Protein AF-A0A8T8HYH9-F1 (afdb_monomer)

Secondary structure (DSSP, 8-state):
-------PPPEEEHHHHHHHHHHTTGGGGGGGB-TTSSBPHHHIIIIIIIIII-TTT-GGGTSSEEEHHHHHHHHHHHHHTHHHHHHHHHHHHHHHHHHHHTT---S-HHHHHHHHHHHHHHHH--TTT-TTHHHHHHHHHHHHHS--PPPHHHHHHHHH-HHHHHHHHHTT-

Sequence (173 aa):
MNTARAVGRATTPRGLLVDQAWSALGDAVAPLSNEAGRPLARTVKLILDPLVLRPVLNPGFAAGAVAAEHADALRERILRAGPVLAATAAWFLVLKKERRRAGITEGNPQDLYFQRCYELATAHGDPRLDPSAAERAAGVLAEVHGQGGPTVADLRAHVTDPANAAGLRALLA

Nearest PDB structures (foldseek):
  4xjn-assembly1_C  TM=1.638E-01  e=4.000E+00  Mammalian orthorubulavirus 5

pLDDT: mean 92.46, std 11.83, range [38.69, 98.94]

Mean predicted aligned error: 7.95 Å

Organism: NCBI:txid173560

Solvent-accessible surface area (backbone atoms only — not comparable to full-atom values): 9793 Å² total; per-residue (Å²): 140,84,84,79,71,79,77,70,77,58,62,45,54,36,66,59,46,51,38,54,30,46,44,73,56,48,76,56,35,47,84,43,31,44,97,85,52,30,65,29,73,60,40,42,64,55,39,38,42,70,70,64,62,28,32,90,85,34,61,66,66,57,45,70,57,20,45,58,93,38,46,61,60,53,28,50,53,50,50,72,39,35,68,46,46,26,14,17,26,49,33,46,54,50,36,53,52,46,36,56,74,70,68,65,77,79,78,59,66,65,83,70,37,51,53,55,19,42,52,45,11,70,77,63,40,44,43,94,78,36,93,56,38,67,60,54,34,43,50,53,49,44,61,72,66,63,67,81,63,80,47,75,65,52,47,48,52,53,70,68,34,74,88,43,44,64,62,55,51,65,76,75,109

Radius of gyration: 22.47 Å; Cα contacts (8 Å, |Δi|>4): 179; chains: 1; bounding box: 65×52×67 Å

Structure (mmCIF, N/CA/C/O backbone):
data_AF-A0A8T8HYH9-F1
#
_entry.id   AF-A0A8T8HYH9-F1
#
loop_
_atom_site.group_PDB
_atom_site.id
_atom_site.type_symbol
_atom_site.label_atom_id
_atom_site.label_alt_id
_atom_site.label_comp_id
_atom_site.label_asym_id
_atom_site.label_entity_id
_atom_site.label_seq_id
_atom_site.pdbx_PDB_ins_code
_atom_site.Cartn_x
_atom_site.Cartn_y
_atom_site.Cartn_z
_atom_site.occupancy
_atom_site.B_iso_or_equiv
_atom_site.auth_seq_id
_atom_site.auth_comp_id
_atom_site.auth_asym_id
_atom_site.auth_atom_id
_atom_site.pdbx_PDB_model_num
ATOM 1 N N . MET A 1 1 ? 44.270 -14.296 -30.845 1.00 38.69 1 MET A N 1
ATOM 2 C CA . MET A 1 1 ? 43.913 -13.638 -29.567 1.00 38.69 1 MET A CA 1
ATOM 3 C C . MET A 1 1 ? 42.502 -13.094 -29.698 1.00 38.69 1 MET A C 1
ATOM 5 O O . MET A 1 1 ? 42.323 -12.088 -30.364 1.00 38.69 1 MET A O 1
ATOM 9 N N . ASN A 1 2 ? 41.505 -13.805 -29.166 1.00 42.66 2 ASN A N 1
ATOM 10 C CA . ASN A 1 2 ? 40.093 -13.432 -29.270 1.00 42.66 2 ASN A CA 1
ATOM 11 C C . ASN A 1 2 ? 39.562 -13.142 -27.861 1.00 42.66 2 ASN A C 1
ATOM 13 O O . ASN A 1 2 ? 39.177 -14.053 -27.132 1.00 42.66 2 ASN A O 1
ATOM 17 N N . THR A 1 3 ? 39.624 -11.884 -27.437 1.00 47.16 3 THR A N 1
ATOM 18 C CA . THR A 1 3 ? 39.030 -11.422 -26.180 1.00 47.16 3 THR A CA 1
ATOM 19 C C . THR A 1 3 ? 37.549 -11.149 -26.416 1.00 47.16 3 THR A C 1
ATOM 21 O O . THR A 1 3 ? 37.135 -10.021 -26.673 1.00 47.16 3 THR A O 1
ATOM 24 N N . ALA A 1 4 ? 36.733 -12.198 -26.312 1.00 48.22 4 ALA A N 1
ATOM 25 C CA . ALA A 1 4 ? 35.300 -12.044 -26.106 1.00 48.22 4 ALA A CA 1
ATOM 26 C C . ALA A 1 4 ? 35.092 -11.400 -24.727 1.00 48.22 4 ALA A C 1
ATOM 28 O O . ALA A 1 4 ? 35.086 -12.064 -23.692 1.00 48.22 4 ALA A O 1
ATOM 29 N N . ARG A 1 5 ? 34.992 -10.069 -24.707 1.00 49.22 5 ARG A N 1
ATOM 30 C CA . ARG A 1 5 ? 34.568 -9.307 -23.536 1.00 49.22 5 ARG A CA 1
ATOM 31 C C . ARG A 1 5 ? 33.139 -9.750 -23.235 1.00 49.22 5 ARG A C 1
ATOM 33 O O . ARG A 1 5 ? 32.234 -9.435 -24.002 1.00 49.22 5 ARG A O 1
ATOM 40 N N . ALA A 1 6 ? 32.945 -10.514 -22.161 1.00 51.94 6 ALA A N 1
ATOM 41 C CA . ALA A 1 6 ? 31.616 -10.810 -21.652 1.00 51.94 6 ALA A CA 1
ATOM 42 C C . ALA A 1 6 ? 30.910 -9.469 -21.417 1.00 51.94 6 ALA A C 1
ATOM 44 O O . ALA A 1 6 ? 31.288 -8.703 -20.527 1.00 51.94 6 ALA A O 1
ATOM 45 N N . VAL A 1 7 ? 29.943 -9.138 -22.273 1.00 56.31 7 VAL A N 1
ATOM 46 C CA . VAL A 1 7 ? 29.069 -7.990 -22.063 1.00 56.31 7 VAL A CA 1
ATOM 47 C C . VAL A 1 7 ? 28.209 -8.371 -20.869 1.00 56.31 7 VAL A C 1
ATOM 49 O O . VAL A 1 7 ? 27.222 -9.089 -21.008 1.00 56.31 7 VAL A O 1
ATOM 52 N N . GLY A 1 8 ? 28.646 -7.981 -19.671 1.00 60.88 8 GLY A N 1
ATOM 53 C CA . GLY A 1 8 ? 27.837 -8.122 -18.470 1.00 60.88 8 GLY A CA 1
ATOM 54 C C . GLY A 1 8 ? 26.486 -7.474 -18.743 1.00 60.88 8 GLY A C 1
ATOM 55 O O . GLY A 1 8 ? 26.432 -6.315 -19.159 1.00 60.88 8 GLY A O 1
ATOM 56 N N . ARG A 1 9 ? 25.405 -8.242 -18.591 1.00 73.12 9 ARG A N 1
ATOM 57 C CA . ARG A 1 9 ? 24.042 -7.754 -18.811 1.00 73.12 9 ARG A CA 1
ATOM 58 C C . ARG A 1 9 ? 23.855 -6.523 -17.930 1.00 73.12 9 ARG A C 1
ATOM 60 O O . ARG A 1 9 ? 24.024 -6.621 -16.718 1.00 73.12 9 ARG A O 1
ATOM 67 N N . ALA A 1 10 ? 23.578 -5.369 -18.531 1.00 87.62 10 ALA A N 1
ATOM 68 C CA . ALA A 1 10 ? 23.398 -4.146 -17.762 1.00 87.62 10 ALA A CA 1
ATOM 69 C C . ALA A 1 10 ? 22.249 -4.345 -16.763 1.00 87.62 10 ALA A C 1
ATOM 71 O O . ALA A 1 10 ? 21.173 -4.831 -17.128 1.00 87.62 10 ALA A O 1
ATOM 72 N N . THR A 1 11 ? 22.490 -3.995 -15.503 1.00 95.00 11 THR A N 1
ATOM 73 C CA . THR A 1 11 ? 21.492 -4.089 -14.436 1.00 95.00 11 THR A CA 1
ATOM 74 C C . THR A 1 11 ? 21.300 -2.742 -13.768 1.00 95.00 11 THR A C 1
ATOM 76 O O . THR A 1 11 ? 22.267 -2.013 -13.548 1.00 95.00 11 THR A O 1
ATOM 79 N N . THR A 1 12 ? 20.070 -2.448 -13.369 1.00 96.50 12 THR A N 1
ATOM 80 C CA . THR A 1 12 ? 19.730 -1.256 -12.590 1.00 96.50 12 THR A CA 1
ATOM 81 C C . THR A 1 12 ? 19.295 -1.669 -11.184 1.00 96.50 12 THR A C 1
ATOM 83 O O . THR A 1 12 ? 18.568 -2.657 -11.047 1.00 96.50 12 THR A O 1
ATOM 86 N N . PRO A 1 13 ? 19.694 -0.943 -10.123 1.00 97.75 13 PRO A N 1
ATOM 87 C CA . PRO A 1 13 ? 19.170 -1.190 -8.786 1.00 97.75 13 PRO A CA 1
ATOM 88 C C . PRO A 1 13 ? 17.640 -1.121 -8.773 1.00 97.75 13 PRO A C 1
ATOM 90 O O . PRO A 1 13 ? 17.045 -0.137 -9.214 1.00 97.75 13 PRO A O 1
ATOM 93 N N . ARG A 1 14 ? 16.993 -2.155 -8.236 1.00 97.69 14 ARG A N 1
ATOM 94 C CA . ARG A 1 14 ? 15.532 -2.262 -8.162 1.00 97.69 14 ARG A CA 1
ATOM 95 C C . ARG A 1 14 ? 14.903 -1.071 -7.445 1.00 97.69 14 ARG A C 1
ATOM 97 O O . ARG A 1 14 ? 13.907 -0.535 -7.918 1.00 97.69 14 ARG A O 1
ATOM 104 N N . GLY A 1 15 ? 15.503 -0.657 -6.327 1.00 97.62 15 GLY A N 1
ATOM 105 C CA . GLY A 1 15 ? 15.042 0.494 -5.549 1.00 97.62 15 GLY A CA 1
ATOM 106 C C . GLY A 1 15 ? 14.976 1.767 -6.392 1.00 97.62 15 GLY A C 1
ATOM 107 O O . GLY A 1 15 ? 13.965 2.451 -6.362 1.00 97.62 15 GLY A O 1
ATOM 108 N N . LEU A 1 16 ? 15.979 2.009 -7.245 1.00 97.69 16 LEU A N 1
ATOM 109 C CA . LEU A 1 16 ? 16.001 3.169 -8.139 1.00 97.69 16 LEU A CA 1
ATOM 110 C C . LEU A 1 16 ? 14.839 3.145 -9.144 1.00 97.69 16 LEU A C 1
ATOM 112 O O . LEU A 1 16 ? 14.215 4.174 -9.383 1.00 97.69 16 LEU A O 1
ATOM 116 N N . LEU A 1 17 ? 14.531 1.978 -9.716 1.00 98.31 17 LEU A N 1
ATOM 117 C CA . LEU A 1 17 ? 13.415 1.830 -10.655 1.00 98.31 17 LEU A CA 1
ATOM 118 C C . LEU A 1 17 ? 12.061 2.061 -9.975 1.00 98.31 17 LEU A C 1
ATOM 120 O O . LEU A 1 17 ? 11.201 2.740 -10.535 1.00 98.31 17 LEU A O 1
ATOM 124 N N . VAL A 1 18 ? 11.885 1.504 -8.772 1.00 98.50 18 VAL A N 1
ATOM 125 C CA . VAL A 1 18 ? 10.684 1.700 -7.950 1.00 98.50 18 VAL A CA 1
ATOM 126 C C . VAL A 1 18 ? 10.524 3.176 -7.601 1.00 98.50 18 VAL A C 1
ATOM 128 O O . VAL A 1 18 ? 9.455 3.734 -7.818 1.00 98.50 18 VAL A O 1
ATOM 131 N N . ASP A 1 19 ? 11.592 3.820 -7.139 1.00 98.38 19 ASP A N 1
ATOM 132 C CA . ASP A 1 19 ? 11.610 5.232 -6.774 1.00 98.38 19 ASP A CA 1
ATOM 133 C C . ASP A 1 19 ? 11.246 6.132 -7.959 1.00 98.38 19 ASP A C 1
ATOM 135 O O . ASP A 1 19 ? 10.415 7.030 -7.821 1.00 98.38 19 ASP A O 1
ATOM 139 N N . GLN A 1 20 ? 11.832 5.886 -9.135 1.00 97.62 20 GLN A N 1
ATOM 140 C CA . GLN A 1 20 ? 11.539 6.633 -10.362 1.00 97.62 20 GLN A CA 1
ATOM 141 C C . GLN A 1 20 ? 10.074 6.498 -10.782 1.00 97.62 20 GLN A C 1
ATOM 143 O O . GLN A 1 20 ? 9.416 7.505 -11.039 1.00 97.62 20 GLN A O 1
ATOM 148 N N . ALA A 1 21 ? 9.561 5.267 -10.837 1.00 98.50 21 ALA A N 1
ATOM 149 C CA . ALA A 1 21 ? 8.176 5.024 -11.222 1.00 98.50 21 ALA A CA 1
ATOM 150 C C . ALA A 1 21 ? 7.192 5.603 -10.199 1.00 98.50 21 ALA A C 1
ATOM 152 O O . ALA A 1 21 ? 6.176 6.173 -10.580 1.00 98.50 21 ALA A O 1
ATOM 153 N N . TRP A 1 22 ? 7.509 5.497 -8.908 1.00 98.69 22 TRP A N 1
ATOM 154 C CA . TRP A 1 22 ? 6.678 6.024 -7.835 1.00 98.69 22 TRP A CA 1
ATOM 155 C C . TRP A 1 22 ? 6.594 7.549 -7.862 1.00 98.69 22 TRP A C 1
ATOM 157 O O . TRP A 1 22 ? 5.501 8.097 -7.783 1.00 98.69 22 TRP A O 1
ATOM 167 N N . SER A 1 23 ? 7.716 8.250 -8.039 1.00 96.69 23 SER A N 1
ATOM 168 C CA . SER A 1 23 ? 7.697 9.716 -8.110 1.00 96.69 23 SER A CA 1
ATOM 169 C C . SER A 1 23 ? 6.927 10.245 -9.322 1.00 96.69 23 SER A C 1
ATOM 171 O O . SER A 1 23 ? 6.341 11.320 -9.243 1.00 96.69 23 SER A O 1
ATOM 173 N N . ALA A 1 24 ? 6.856 9.481 -10.413 1.00 97.56 24 ALA A N 1
ATOM 174 C CA . ALA A 1 24 ? 6.025 9.823 -11.566 1.00 97.56 24 ALA A CA 1
ATOM 175 C C . ALA A 1 24 ? 4.508 9.707 -11.296 1.00 97.56 24 ALA A C 1
ATOM 177 O O . ALA A 1 24 ? 3.722 10.249 -12.068 1.00 97.56 24 ALA A O 1
ATOM 178 N N . LEU A 1 25 ? 4.082 9.057 -10.203 1.00 97.81 25 LEU A N 1
ATOM 179 C CA . LEU A 1 25 ? 2.676 9.037 -9.769 1.00 97.81 25 LEU A CA 1
ATOM 180 C C . LEU A 1 25 ? 2.229 10.363 -9.122 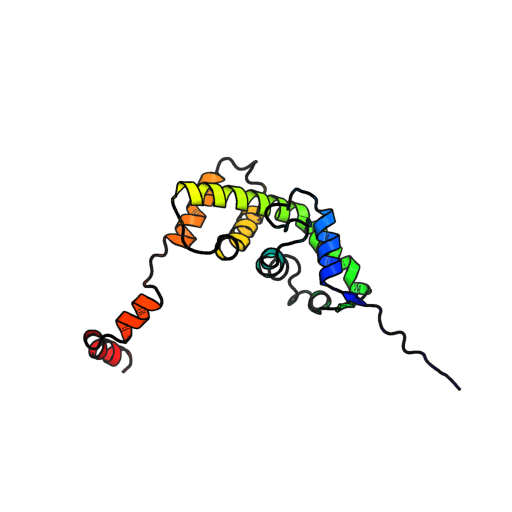1.00 97.81 25 LEU A C 1
ATOM 182 O O . LEU A 1 25 ? 1.028 10.608 -9.002 1.00 97.81 25 LEU A O 1
ATOM 186 N N . GLY A 1 26 ? 3.176 11.212 -8.712 1.00 96.19 26 GLY A N 1
ATOM 187 C CA . GLY A 1 26 ? 2.911 12.520 -8.114 1.00 96.19 26 GLY A CA 1
ATOM 188 C C . GLY A 1 26 ? 2.250 12.467 -6.731 1.00 96.19 26 GLY A C 1
ATOM 189 O O . GLY A 1 26 ? 2.292 11.463 -6.017 1.00 96.19 26 GLY A O 1
ATOM 190 N N . ASP A 1 27 ? 1.613 13.571 -6.343 1.00 97.00 27 ASP A N 1
ATOM 191 C CA . ASP A 1 27 ? 1.127 13.786 -4.970 1.00 97.00 27 ASP A CA 1
ATOM 192 C C . ASP A 1 27 ? -0.066 12.906 -4.579 1.00 97.00 27 ASP A C 1
ATOM 194 O O . ASP A 1 27 ? -0.373 12.750 -3.396 1.00 97.00 27 ASP A O 1
ATOM 198 N N . ALA A 1 28 ? -0.725 12.277 -5.554 1.00 97.25 28 ALA A N 1
ATOM 199 C CA . ALA A 1 28 ? -1.874 11.411 -5.306 1.00 97.25 28 ALA A CA 1
ATOM 200 C C . ALA A 1 28 ? -1.533 10.204 -4.412 1.00 97.25 28 ALA A C 1
ATOM 202 O O . ALA A 1 28 ? -2.417 9.657 -3.754 1.00 97.25 28 ALA A O 1
ATOM 203 N N . VAL A 1 29 ? -0.255 9.810 -4.346 1.00 98.62 29 VAL A N 1
ATOM 204 C CA . VAL A 1 29 ? 0.229 8.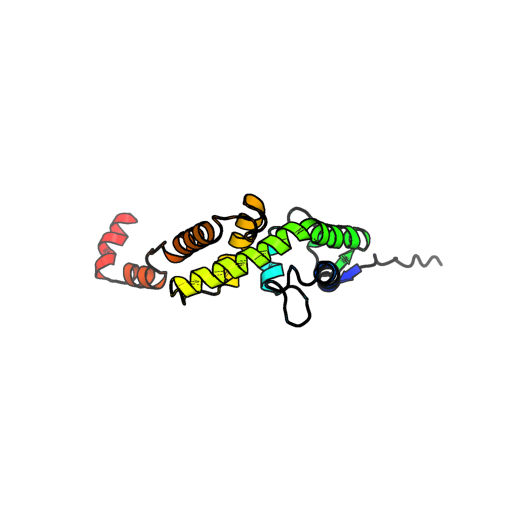721 -3.485 1.00 98.62 29 VAL A CA 1
ATOM 205 C C . VAL A 1 29 ? 0.930 9.206 -2.211 1.00 98.62 29 VAL A C 1
ATOM 207 O O . VAL A 1 29 ? 1.455 8.384 -1.463 1.00 98.62 29 VAL A O 1
ATOM 210 N N . ALA A 1 30 ? 0.920 10.512 -1.908 1.00 98.31 30 ALA A N 1
ATOM 211 C CA . ALA A 1 30 ? 1.627 11.093 -0.760 1.00 98.31 30 ALA A CA 1
ATOM 212 C C . ALA A 1 30 ? 1.355 10.399 0.598 1.00 98.31 30 ALA A C 1
ATOM 214 O O . ALA A 1 30 ? 2.314 10.177 1.337 1.00 98.31 30 ALA A O 1
ATOM 215 N N . PRO A 1 31 ? 0.124 9.955 0.937 1.00 98.50 31 PRO A N 1
ATOM 216 C CA . PRO A 1 31 ? -0.132 9.186 2.166 1.00 98.50 31 PRO A CA 1
ATOM 217 C C . PRO A 1 31 ? 0.637 7.858 2.295 1.00 98.50 31 PRO A C 1
ATOM 219 O O . PRO A 1 31 ? 0.722 7.307 3.394 1.00 98.50 31 PRO A O 1
ATOM 222 N N . LEU A 1 32 ? 1.166 7.339 1.185 1.00 98.62 32 LEU A N 1
ATOM 223 C CA . LEU A 1 32 ? 1.955 6.109 1.087 1.00 98.62 32 LEU A CA 1
ATOM 224 C C . LEU A 1 32 ? 3.446 6.396 0.811 1.00 98.62 32 LEU A C 1
ATOM 226 O O . LEU A 1 32 ? 4.217 5.461 0.560 1.00 98.62 32 LEU A O 1
ATOM 230 N N . SER A 1 33 ? 3.846 7.669 0.866 1.00 98.56 33 SER A N 1
ATOM 231 C CA . SER A 1 33 ? 5.193 8.161 0.572 1.00 98.56 33 SER A CA 1
ATOM 232 C C . SER A 1 33 ? 5.909 8.668 1.827 1.00 98.56 33 SER A C 1
ATOM 234 O O . SER A 1 33 ? 5.286 9.030 2.824 1.00 98.56 33 SER A O 1
ATOM 236 N N . ASN A 1 34 ? 7.239 8.696 1.775 1.00 97.12 34 ASN A N 1
ATOM 237 C CA . ASN A 1 34 ? 8.074 9.439 2.715 1.00 97.12 34 ASN A CA 1
ATOM 238 C C . ASN A 1 34 ? 8.206 10.919 2.2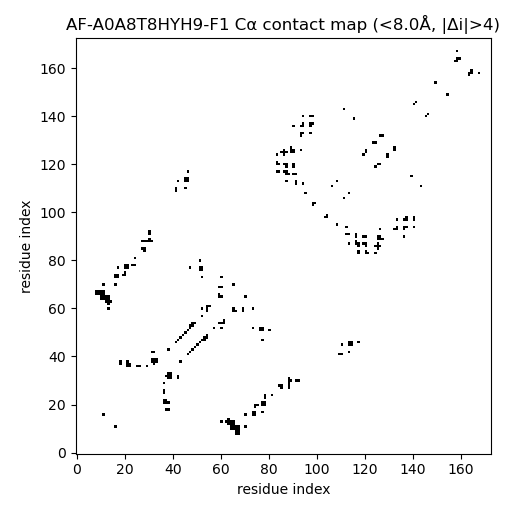99 1.00 97.12 34 ASN A C 1
ATOM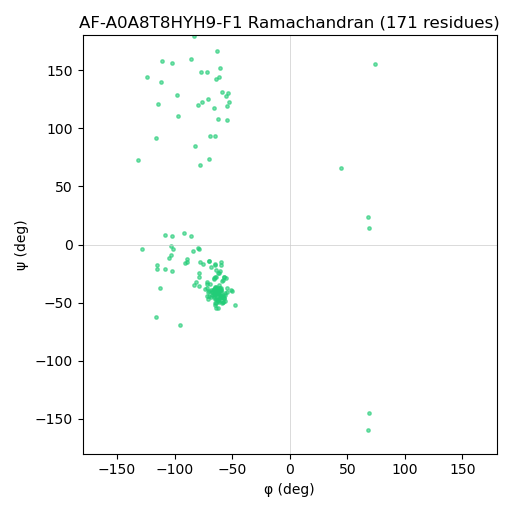 240 O O . ASN A 1 34 ? 7.691 11.336 1.262 1.00 97.12 34 ASN A O 1
ATOM 244 N N . GLU A 1 35 ? 8.944 11.703 3.089 1.00 95.00 35 GLU A N 1
ATOM 245 C CA . GLU A 1 35 ? 9.176 13.137 2.845 1.00 95.00 35 GLU A CA 1
ATOM 246 C C . GLU A 1 35 ? 9.896 13.434 1.519 1.00 95.00 35 GLU A C 1
ATOM 248 O O . GLU A 1 35 ? 9.720 14.504 0.948 1.00 95.00 35 GLU A O 1
ATOM 253 N N . ALA A 1 36 ? 10.664 12.477 0.991 1.00 94.38 36 ALA A N 1
ATOM 254 C CA . ALA A 1 36 ? 11.344 12.592 -0.299 1.00 94.38 36 ALA A CA 1
ATOM 255 C C . ALA A 1 36 ? 10.458 12.181 -1.494 1.00 94.38 36 ALA A C 1
ATOM 257 O O . ALA A 1 36 ? 10.960 12.042 -2.611 1.00 94.38 36 ALA A O 1
ATOM 258 N N . GLY A 1 37 ? 9.164 11.917 -1.274 1.00 96.00 37 GLY A N 1
ATOM 259 C CA . GLY A 1 37 ? 8.239 11.486 -2.325 1.00 96.00 37 GLY A CA 1
ATOM 260 C C . GLY A 1 37 ? 8.536 10.084 -2.870 1.00 96.00 37 GLY A C 1
ATOM 261 O O . GLY A 1 37 ? 8.187 9.779 -4.011 1.00 96.00 37 GLY A O 1
ATOM 262 N N . ARG A 1 38 ? 9.212 9.236 -2.086 1.00 97.75 38 ARG A N 1
ATOM 263 C CA . ARG A 1 38 ? 9.488 7.819 -2.390 1.00 97.75 38 ARG A CA 1
ATOM 264 C C . ARG A 1 38 ? 8.539 6.923 -1.595 1.00 97.75 38 ARG A C 1
ATOM 266 O O . ARG A 1 38 ? 8.057 7.360 -0.548 1.00 97.75 38 ARG A O 1
ATOM 273 N N . PRO A 1 39 ? 8.256 5.683 -2.028 1.00 98.44 39 PRO A N 1
ATOM 274 C CA . PRO A 1 39 ? 7.341 4.829 -1.286 1.00 98.44 39 PRO A CA 1
ATOM 275 C C . PRO A 1 39 ? 7.913 4.515 0.098 1.00 98.44 39 PRO A C 1
ATOM 277 O O . PRO A 1 39 ? 9.113 4.289 0.265 1.00 98.44 39 PRO A O 1
ATOM 280 N N . LEU A 1 40 ? 7.046 4.453 1.109 1.00 98.50 40 LEU A N 1
ATOM 281 C CA . LEU A 1 40 ? 7.443 3.952 2.424 1.00 98.50 40 LEU A CA 1
ATOM 282 C C . LEU A 1 40 ? 7.931 2.500 2.307 1.00 98.50 40 LEU A C 1
ATOM 284 O O . LEU A 1 40 ? 7.424 1.724 1.495 1.00 98.50 40 LEU A O 1
ATOM 288 N N . ALA A 1 41 ? 8.825 2.074 3.203 1.00 97.75 41 ALA A N 1
ATOM 289 C CA . ALA A 1 41 ? 9.254 0.673 3.260 1.00 97.75 41 ALA A CA 1
ATOM 290 C C . ALA A 1 41 ? 8.058 -0.297 3.389 1.00 97.75 41 ALA A C 1
ATOM 292 O O . ALA A 1 41 ? 8.035 -1.355 2.762 1.00 97.75 41 ALA A O 1
ATOM 293 N N . ARG A 1 42 ? 7.021 0.091 4.147 1.00 98.44 42 ARG A N 1
ATOM 294 C CA . ARG A 1 42 ? 5.768 -0.671 4.257 1.00 98.44 42 ARG A CA 1
ATOM 295 C C . ARG A 1 42 ? 4.912 -0.619 2.998 1.00 98.44 42 ARG A C 1
ATOM 297 O O . ARG A 1 42 ? 4.273 -1.613 2.687 1.00 98.44 42 ARG A O 1
ATOM 304 N N . THR A 1 43 ? 4.935 0.475 2.241 1.00 98.75 43 THR A N 1
ATOM 305 C CA . THR A 1 43 ? 4.279 0.545 0.927 1.00 98.75 43 THR A CA 1
ATOM 306 C C . THR A 1 43 ? 4.901 -0.470 -0.026 1.00 98.75 43 THR A C 1
ATOM 308 O O . THR A 1 43 ? 4.182 -1.216 -0.684 1.00 98.75 43 THR A O 1
ATOM 311 N N . VAL A 1 44 ? 6.234 -0.581 -0.038 1.00 98.50 44 VAL A N 1
ATOM 312 C CA . VAL A 1 44 ? 6.922 -1.612 -0.828 1.00 98.50 44 VAL A CA 1
ATOM 313 C C . VAL A 1 44 ? 6.532 -3.012 -0.342 1.00 98.50 44 VAL A C 1
ATOM 315 O O . VAL A 1 44 ? 6.018 -3.813 -1.119 1.00 98.50 44 VAL A O 1
ATOM 318 N N . LYS A 1 45 ? 6.706 -3.280 0.958 1.00 98.31 45 LYS A N 1
ATOM 319 C CA . LYS A 1 45 ? 6.523 -4.610 1.559 1.00 98.31 45 LYS A CA 1
ATOM 320 C C . LYS A 1 45 ? 5.079 -5.121 1.525 1.00 98.31 45 LYS A C 1
ATOM 322 O O . LYS A 1 45 ? 4.868 -6.316 1.352 1.00 98.31 45 LYS A O 1
ATOM 327 N N . LEU A 1 46 ? 4.098 -4.251 1.756 1.00 98.69 46 LEU A N 1
ATOM 328 C CA . LEU A 1 46 ? 2.701 -4.646 1.967 1.00 98.69 46 LEU A CA 1
ATOM 329 C C . LEU A 1 46 ? 1.822 -4.421 0.739 1.00 98.69 46 LEU A C 1
ATOM 331 O O . LEU A 1 46 ? 0.798 -5.087 0.625 1.00 98.69 46 LEU A O 1
ATOM 335 N N . ILE A 1 47 ? 2.210 -3.522 -0.173 1.00 98.75 47 ILE A N 1
ATOM 336 C CA . ILE A 1 47 ? 1.422 -3.193 -1.368 1.00 98.75 47 ILE A CA 1
ATOM 337 C C . ILE A 1 47 ? 2.185 -3.578 -2.634 1.00 98.75 47 ILE A C 1
ATOM 339 O O . ILE A 1 47 ? 1.725 -4.432 -3.392 1.00 98.75 47 ILE A O 1
ATOM 343 N N . LEU A 1 48 ? 3.351 -2.973 -2.884 1.00 98.62 48 LEU A N 1
ATOM 344 C CA . LEU A 1 48 ? 4.007 -3.123 -4.184 1.00 98.62 48 LEU A CA 1
ATOM 345 C C . LEU A 1 48 ? 4.447 -4.559 -4.439 1.00 98.62 48 LEU A C 1
ATOM 347 O O . LEU A 1 48 ? 4.087 -5.117 -5.470 1.00 98.62 48 LEU A O 1
ATOM 351 N N . ASP A 1 49 ? 5.174 -5.177 -3.516 1.00 98.44 49 ASP A N 1
ATOM 352 C CA . ASP A 1 49 ? 5.675 -6.538 -3.698 1.00 98.44 49 ASP A CA 1
ATOM 353 C C . ASP A 1 49 ? 4.533 -7.564 -3.802 1.00 98.44 49 ASP A C 1
ATOM 355 O O . ASP A 1 49 ? 4.478 -8.273 -4.809 1.00 98.44 49 ASP A O 1
ATOM 359 N N . PRO A 1 50 ? 3.585 -7.651 -2.851 1.00 98.31 50 PRO A N 1
ATOM 360 C CA . PRO A 1 50 ? 2.562 -8.694 -2.892 1.00 98.31 50 PRO A CA 1
ATOM 361 C C . PRO A 1 50 ? 1.407 -8.432 -3.871 1.00 98.31 50 PRO A C 1
ATOM 363 O O . PRO A 1 50 ? 0.826 -9.400 -4.360 1.00 98.31 50 PRO A O 1
ATOM 366 N N . LEU A 1 51 ? 1.056 -7.176 -4.178 1.00 98.38 51 LEU A N 1
ATOM 367 C CA . LEU A 1 51 ? -0.191 -6.858 -4.900 1.00 98.38 51 LEU A CA 1
ATOM 368 C C . LEU A 1 51 ? 0.051 -6.295 -6.303 1.00 98.38 51 LEU A C 1
ATOM 370 O O . LEU A 1 51 ? -0.665 -6.657 -7.239 1.00 98.38 51 LEU A O 1
ATOM 374 N N . VAL A 1 52 ? 1.092 -5.475 -6.478 1.00 98.50 52 VAL A N 1
ATOM 375 C CA . VAL A 1 52 ? 1.395 -4.828 -7.764 1.00 98.50 52 VAL A CA 1
ATOM 376 C C . VAL A 1 52 ? 2.415 -5.641 -8.555 1.00 98.50 52 VAL A C 1
ATOM 378 O O . VAL A 1 52 ? 2.072 -6.253 -9.567 1.00 98.50 52 VAL A O 1
ATOM 381 N N . LEU A 1 53 ? 3.666 -5.684 -8.097 1.00 98.38 53 LEU A N 1
ATOM 382 C CA . LEU A 1 53 ? 4.815 -6.292 -8.769 1.00 98.38 53 LEU A CA 1
ATOM 383 C C . LEU A 1 53 ? 4.752 -7.818 -8.768 1.00 98.38 53 LEU A C 1
ATOM 385 O O . LEU A 1 53 ? 5.106 -8.433 -9.769 1.00 98.38 53 LEU A O 1
ATOM 389 N N . ARG A 1 54 ? 4.274 -8.423 -7.677 1.00 97.75 54 ARG A N 1
ATOM 390 C CA . ARG A 1 54 ? 4.128 -9.875 -7.492 1.00 97.75 54 ARG A CA 1
ATOM 391 C C . ARG A 1 54 ? 5.357 -10.664 -7.969 1.00 97.75 54 ARG A C 1
ATOM 393 O O . ARG A 1 54 ? 5.229 -11.417 -8.935 1.00 97.75 54 ARG A O 1
ATOM 400 N N . PRO A 1 55 ? 6.540 -10.519 -7.336 1.00 96.38 55 PRO A N 1
ATOM 401 C CA . PRO A 1 55 ? 7.786 -11.138 -7.800 1.00 96.38 55 PRO A CA 1
ATOM 402 C C . PRO A 1 55 ? 7.733 -12.660 -7.977 1.00 96.38 55 PRO A C 1
ATOM 404 O O . PRO A 1 55 ? 8.408 -13.186 -8.851 1.00 96.38 55 PRO A O 1
ATOM 407 N N . VAL A 1 56 ? 6.892 -13.365 -7.212 1.00 95.25 56 VAL A N 1
ATOM 408 C CA . VAL A 1 56 ? 6.653 -14.811 -7.398 1.00 95.25 56 VAL A CA 1
ATOM 409 C C . VAL A 1 56 ? 6.096 -15.113 -8.795 1.00 95.25 56 VAL A C 1
ATOM 411 O O . VAL A 1 56 ? 6.490 -16.088 -9.422 1.00 95.25 56 VAL A O 1
ATOM 414 N N . LEU A 1 57 ? 5.205 -14.255 -9.298 1.00 95.88 57 LEU A N 1
ATOM 415 C CA . LEU A 1 57 ? 4.604 -14.368 -10.632 1.00 95.88 57 LEU A CA 1
ATOM 416 C C . LEU A 1 57 ? 5.405 -13.625 -11.708 1.00 95.88 57 LEU A C 1
ATOM 418 O O . LEU A 1 57 ? 5.200 -13.856 -12.894 1.00 95.88 57 LEU A O 1
ATOM 422 N N . ASN A 1 58 ? 6.310 -12.731 -11.303 1.00 95.81 58 ASN A N 1
ATOM 423 C CA . ASN A 1 58 ? 7.171 -11.953 -12.188 1.00 95.81 58 ASN A CA 1
ATOM 424 C C . ASN A 1 58 ? 8.629 -12.025 -11.691 1.00 95.81 58 ASN A C 1
ATOM 426 O O . ASN A 1 58 ? 9.142 -11.032 -11.159 1.00 95.81 58 ASN A O 1
ATOM 430 N N . PRO A 1 59 ? 9.318 -13.175 -11.847 1.00 95.12 59 PRO A N 1
ATOM 431 C CA . PRO A 1 59 ? 10.647 -13.391 -11.263 1.00 95.12 59 PRO A CA 1
ATOM 432 C C . PRO A 1 59 ? 11.696 -12.357 -11.693 1.00 95.12 59 PRO A C 1
ATOM 434 O O . PRO A 1 59 ? 12.590 -12.025 -10.916 1.00 95.12 59 PRO A O 1
ATOM 437 N N . GLY A 1 60 ? 11.544 -11.770 -12.887 1.00 95.00 60 GLY A N 1
ATOM 438 C CA . GLY A 1 60 ? 12.394 -10.683 -13.387 1.00 95.00 60 GLY A CA 1
ATOM 439 C C . GLY A 1 60 ? 12.390 -9.410 -12.524 1.00 95.00 60 GLY A C 1
ATOM 440 O O . GLY A 1 60 ? 13.278 -8.575 -12.676 1.00 95.00 60 GLY A O 1
ATOM 441 N N . PHE A 1 61 ? 11.434 -9.260 -11.597 1.00 96.56 61 PHE A N 1
ATOM 442 C CA . PHE A 1 61 ? 11.345 -8.129 -10.663 1.00 96.56 61 PHE A CA 1
ATOM 443 C C . PHE A 1 61 ? 11.848 -8.454 -9.247 1.00 96.56 61 PHE A C 1
ATOM 445 O O . PHE A 1 61 ? 11.833 -7.569 -8.388 1.00 96.56 61 PHE A O 1
ATOM 452 N N . ALA A 1 62 ? 12.226 -9.708 -8.972 1.00 93.38 62 ALA A N 1
ATOM 453 C CA . ALA A 1 62 ? 12.523 -10.186 -7.620 1.00 93.38 62 ALA A CA 1
ATOM 454 C C . ALA A 1 62 ? 13.912 -9.771 -7.119 1.00 93.38 62 ALA A C 1
ATOM 456 O O . ALA A 1 62 ? 14.090 -9.492 -5.935 1.00 93.38 62 ALA A O 1
ATOM 457 N N . ALA A 1 63 ? 14.898 -9.735 -8.015 1.00 92.75 63 ALA A N 1
ATOM 458 C CA . ALA A 1 63 ? 16.281 -9.462 -7.654 1.00 92.75 63 ALA A CA 1
ATOM 459 C C . ALA A 1 63 ? 16.506 -7.987 -7.276 1.00 92.75 63 ALA A C 1
ATOM 461 O O . ALA A 1 63 ? 15.899 -7.080 -7.844 1.00 92.75 63 ALA A O 1
ATOM 462 N N . GLY A 1 64 ? 17.444 -7.736 -6.355 1.00 93.38 64 GLY A N 1
ATOM 463 C CA . GLY A 1 64 ? 17.855 -6.375 -5.984 1.00 93.38 64 GLY A CA 1
ATOM 464 C C . GLY A 1 64 ? 18.477 -5.582 -7.143 1.00 93.38 64 GLY A C 1
ATOM 465 O O . GLY A 1 64 ? 18.398 -4.355 -7.156 1.00 93.38 64 GLY A O 1
ATOM 466 N N . ALA A 1 65 ? 19.035 -6.277 -8.136 1.00 96.44 65 ALA A N 1
ATOM 467 C CA . ALA A 1 65 ? 19.482 -5.723 -9.408 1.00 96.44 65 ALA A CA 1
ATOM 468 C C . ALA A 1 65 ? 18.615 -6.298 -10.538 1.00 96.44 65 ALA A C 1
ATOM 470 O O . ALA A 1 65 ? 18.547 -7.512 -10.717 1.00 96.44 65 ALA A O 1
ATOM 471 N N . VAL A 1 66 ? 17.942 -5.425 -11.284 1.00 97.06 66 VAL A N 1
ATOM 472 C CA . VAL A 1 66 ? 17.004 -5.793 -12.351 1.00 97.06 66 VAL A CA 1
ATOM 473 C C . VAL A 1 66 ? 17.724 -5.702 -13.690 1.00 97.06 66 VAL A C 1
ATOM 475 O O . VAL A 1 66 ? 18.348 -4.682 -13.985 1.00 97.06 66 VAL A O 1
ATOM 478 N N . ALA A 1 67 ? 17.653 -6.762 -14.497 1.00 95.69 67 ALA A N 1
ATOM 479 C CA . ALA A 1 67 ? 18.208 -6.762 -15.849 1.00 95.69 67 ALA A CA 1
ATOM 480 C C . ALA A 1 67 ? 17.530 -5.692 -16.717 1.00 95.69 67 ALA A C 1
ATOM 482 O O . ALA A 1 67 ? 16.325 -5.471 -16.595 1.00 95.69 67 ALA A O 1
ATOM 483 N N . ALA A 1 68 ? 18.290 -5.057 -17.614 1.00 94.94 68 ALA A N 1
ATOM 484 C CA . ALA A 1 68 ? 17.800 -3.967 -18.462 1.00 94.94 68 ALA A CA 1
ATOM 485 C C . ALA A 1 68 ? 16.480 -4.295 -19.190 1.00 94.94 68 ALA A C 1
ATOM 487 O O . ALA A 1 68 ? 15.574 -3.471 -19.216 1.00 94.94 68 ALA A O 1
ATOM 488 N N . GLU A 1 69 ? 16.321 -5.524 -19.686 1.00 95.19 69 GLU A N 1
ATOM 489 C CA . GLU A 1 69 ? 15.100 -5.990 -20.367 1.00 95.19 69 GLU A CA 1
ATOM 490 C C . GLU A 1 69 ? 13.836 -6.045 -19.491 1.00 95.19 69 GLU A C 1
ATOM 492 O O . GLU A 1 69 ? 12.726 -6.116 -20.011 1.00 95.19 69 GLU A O 1
ATOM 497 N N . HIS A 1 70 ? 13.980 -6.023 -18.165 1.00 97.06 70 HIS A N 1
ATOM 498 C CA . HIS A 1 70 ? 12.862 -6.022 -17.220 1.00 97.06 70 HIS A CA 1
ATOM 499 C C . HIS A 1 70 ? 12.632 -4.653 -16.576 1.00 97.06 70 HIS A C 1
ATOM 501 O O . HIS A 1 70 ? 11.604 -4.453 -15.926 1.00 97.06 70 HIS A O 1
ATOM 507 N N . ALA A 1 71 ? 13.562 -3.709 -16.743 1.00 97.00 71 ALA A N 1
ATOM 508 C CA . ALA A 1 71 ? 13.515 -2.415 -16.074 1.00 97.00 71 ALA A CA 1
ATOM 509 C C . ALA A 1 71 ? 12.270 -1.608 -16.474 1.00 97.00 71 ALA A C 1
ATOM 511 O O . ALA A 1 71 ? 11.554 -1.105 -15.607 1.00 97.00 71 ALA A O 1
ATOM 512 N N . ASP A 1 72 ? 11.980 -1.537 -17.773 1.00 97.75 72 ASP A N 1
ATOM 513 C CA . ASP A 1 72 ? 10.827 -0.800 -18.300 1.00 97.75 72 ASP A CA 1
ATOM 514 C C . ASP A 1 72 ? 9.513 -1.460 -17.880 1.00 97.75 72 ASP A C 1
ATOM 516 O O . ASP A 1 72 ? 8.609 -0.784 -17.395 1.00 97.75 72 ASP A O 1
ATOM 520 N N . ALA A 1 73 ? 9.441 -2.793 -17.962 1.00 98.19 73 ALA A N 1
ATOM 521 C CA . ALA A 1 73 ? 8.271 -3.561 -17.546 1.00 98.19 73 ALA A CA 1
ATOM 522 C C . ALA A 1 73 ? 7.947 -3.376 -16.053 1.00 98.19 73 ALA A C 1
ATOM 524 O O . ALA A 1 73 ? 6.774 -3.287 -15.685 1.00 98.19 73 ALA A O 1
ATOM 525 N N . LEU A 1 74 ? 8.967 -3.279 -15.192 1.00 98.62 74 LEU A N 1
ATOM 526 C CA . LEU A 1 74 ? 8.787 -2.997 -13.768 1.00 98.62 74 LEU A CA 1
ATOM 527 C C . LEU A 1 74 ? 8.186 -1.603 -13.559 1.00 98.62 74 LEU A C 1
ATOM 529 O O . LEU A 1 74 ? 7.187 -1.474 -12.847 1.00 98.62 74 LEU A O 1
ATOM 533 N N . ARG A 1 75 ? 8.768 -0.568 -14.184 1.00 98.56 75 ARG A N 1
ATOM 534 C CA . ARG A 1 75 ? 8.284 0.815 -14.040 1.00 98.56 75 ARG A CA 1
ATOM 535 C C . ARG A 1 75 ? 6.856 0.957 -14.562 1.00 98.56 75 ARG A C 1
ATOM 537 O O . ARG A 1 75 ? 5.995 1.454 -13.842 1.00 98.56 75 ARG A O 1
ATOM 544 N N . GLU A 1 76 ? 6.588 0.437 -15.756 1.00 98.56 76 GLU A N 1
ATOM 545 C CA . GLU A 1 76 ? 5.256 0.414 -16.372 1.00 98.56 76 GLU A CA 1
ATOM 546 C C . GLU A 1 76 ? 4.208 -0.241 -15.476 1.00 98.56 76 GLU A C 1
ATOM 548 O O . GLU A 1 76 ? 3.089 0.250 -15.345 1.00 98.56 76 GLU A O 1
ATOM 553 N N . ARG A 1 77 ? 4.562 -1.340 -14.808 1.00 98.56 77 ARG A N 1
ATOM 554 C CA . ARG A 1 77 ? 3.639 -2.040 -13.916 1.00 98.56 77 ARG A CA 1
ATOM 555 C C . ARG A 1 77 ? 3.216 -1.187 -12.719 1.00 98.56 77 ARG A C 1
ATOM 557 O O . ARG A 1 77 ? 2.056 -1.253 -12.322 1.00 98.56 77 ARG A O 1
ATOM 564 N N . ILE A 1 78 ? 4.126 -0.380 -12.171 1.00 98.75 78 ILE A N 1
ATOM 565 C CA . ILE A 1 78 ? 3.813 0.578 -11.099 1.00 98.75 78 ILE A CA 1
ATOM 566 C C . ILE A 1 7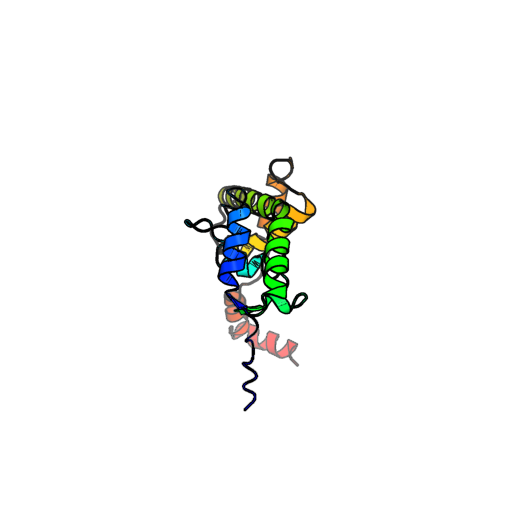8 ? 2.965 1.729 -11.646 1.00 98.75 78 ILE A C 1
ATOM 568 O O . ILE A 1 78 ? 1.936 2.050 -11.058 1.00 98.75 78 ILE A O 1
ATOM 572 N N . LEU A 1 79 ? 3.348 2.302 -12.791 1.00 98.75 79 LEU A N 1
ATOM 573 C CA . LEU A 1 79 ? 2.626 3.416 -13.415 1.00 98.75 79 LEU A CA 1
ATOM 574 C C . LEU A 1 79 ? 1.174 3.049 -13.743 1.00 98.75 79 LEU A C 1
ATOM 576 O O . LEU A 1 79 ? 0.253 3.794 -13.414 1.00 98.75 79 LEU A O 1
ATOM 580 N N . ARG A 1 80 ? 0.945 1.859 -14.307 1.00 98.69 80 ARG A N 1
ATOM 581 C CA . ARG A 1 80 ? -0.405 1.349 -14.600 1.00 98.69 80 ARG A CA 1
ATOM 582 C C . ARG A 1 80 ? -1.243 1.107 -13.348 1.00 98.69 80 ARG A C 1
ATOM 584 O O . ARG A 1 80 ? -2.464 1.205 -13.414 1.00 98.69 80 ARG A O 1
ATOM 591 N N . ALA A 1 81 ? -0.611 0.811 -12.214 1.00 98.75 81 ALA A N 1
ATOM 592 C CA . ALA A 1 81 ? -1.291 0.706 -10.926 1.00 98.75 81 ALA A CA 1
ATOM 593 C C . ALA A 1 81 ? -1.588 2.081 -10.291 1.00 98.75 81 ALA A C 1
ATOM 595 O O . ALA A 1 81 ? -2.240 2.139 -9.252 1.00 98.75 81 ALA A O 1
ATOM 596 N N . GLY A 1 82 ? -1.152 3.188 -10.900 1.00 98.75 82 GLY A N 1
ATOM 597 C CA . GLY A 1 82 ? -1.309 4.547 -10.379 1.00 98.75 82 GLY A CA 1
ATOM 598 C C . GLY A 1 82 ? -2.721 4.888 -9.888 1.00 98.75 82 GLY A C 1
ATOM 599 O O . GLY A 1 82 ? -2.850 5.293 -8.733 1.00 98.75 82 GLY A O 1
ATOM 600 N N . PRO A 1 83 ? -3.790 4.671 -10.682 1.00 98.69 83 PRO A N 1
ATOM 601 C CA . PRO A 1 83 ? -5.154 4.964 -10.242 1.00 98.69 83 PRO A CA 1
ATOM 602 C C . PRO A 1 83 ? -5.572 4.210 -8.970 1.00 98.69 83 PRO A C 1
ATOM 604 O O . PRO A 1 83 ? -6.108 4.818 -8.043 1.00 98.69 83 PRO A O 1
ATOM 607 N N . VAL A 1 84 ? -5.279 2.905 -8.875 1.00 98.88 84 VAL A N 1
ATOM 608 C CA . VAL A 1 84 ? -5.619 2.117 -7.675 1.00 98.88 84 VAL A CA 1
ATOM 609 C C . VAL A 1 84 ? -4.730 2.487 -6.487 1.00 98.88 84 VAL A C 1
ATOM 611 O O . VAL A 1 84 ? -5.212 2.528 -5.358 1.00 98.88 84 VAL A O 1
ATOM 614 N N . LEU A 1 85 ? -3.459 2.834 -6.709 1.00 98.88 85 LEU A N 1
ATOM 615 C CA . LEU A 1 85 ? -2.552 3.308 -5.657 1.00 98.88 85 LEU A CA 1
ATOM 616 C C . LEU A 1 85 ? -2.990 4.668 -5.094 1.00 98.88 85 LEU A C 1
ATOM 618 O O . LEU A 1 85 ? -2.957 4.864 -3.880 1.00 98.88 85 LEU A O 1
ATOM 622 N N . ALA A 1 86 ? -3.462 5.578 -5.946 1.00 98.88 86 ALA A N 1
ATOM 623 C CA . ALA A 1 86 ? -4.033 6.856 -5.527 1.00 98.88 86 ALA A CA 1
ATOM 624 C C . ALA A 1 86 ? -5.313 6.659 -4.698 1.00 98.88 86 ALA A C 1
ATOM 626 O O . ALA A 1 86 ? -5.447 7.219 -3.608 1.00 98.88 86 ALA A O 1
ATOM 627 N N . ALA A 1 87 ? -6.225 5.799 -5.161 1.00 98.88 87 ALA A N 1
ATOM 628 C CA . ALA A 1 87 ? -7.415 5.435 -4.394 1.00 98.88 87 ALA A CA 1
ATOM 629 C C . ALA A 1 87 ? -7.050 4.753 -3.061 1.00 98.88 87 ALA A C 1
ATOM 631 O O . ALA A 1 87 ? -7.632 5.073 -2.028 1.00 98.88 87 ALA A O 1
ATOM 632 N N . THR A 1 88 ? -6.032 3.885 -3.046 1.00 98.94 88 THR A N 1
ATOM 633 C CA . THR A 1 88 ? -5.509 3.236 -1.827 1.00 98.94 88 THR A CA 1
ATOM 634 C C . THR A 1 88 ? -5.027 4.275 -0.818 1.00 98.94 88 THR A C 1
ATOM 636 O O . THR A 1 88 ? -5.350 4.201 0.369 1.00 98.94 88 THR A O 1
ATOM 639 N N . ALA A 1 89 ? -4.276 5.275 -1.283 1.00 98.88 89 ALA A N 1
ATOM 640 C CA . ALA A 1 89 ? -3.791 6.362 -0.447 1.00 98.88 89 ALA A CA 1
ATOM 641 C C . ALA A 1 89 ? -4.946 7.197 0.136 1.00 98.88 89 ALA A C 1
ATOM 643 O O . ALA A 1 89 ? -4.922 7.542 1.320 1.00 98.88 89 ALA A O 1
ATOM 644 N N . ALA A 1 90 ? -5.984 7.464 -0.661 1.00 98.88 90 ALA A N 1
ATOM 645 C CA . ALA A 1 90 ? -7.190 8.148 -0.205 1.00 98.88 90 ALA A CA 1
ATOM 646 C C . ALA A 1 90 ? -7.965 7.321 0.840 1.00 98.88 90 ALA A C 1
ATOM 648 O O . ALA A 1 90 ? -8.350 7.861 1.880 1.00 98.88 90 ALA A O 1
ATOM 649 N N . TRP A 1 91 ? -8.122 6.008 0.633 1.00 98.88 91 TRP A N 1
ATOM 650 C CA . TRP A 1 91 ? -8.755 5.107 1.607 1.00 98.88 91 TRP A CA 1
ATOM 651 C C . TRP A 1 91 ? -8.013 5.100 2.939 1.00 98.88 91 TRP A C 1
ATOM 653 O O . TRP A 1 91 ? -8.645 5.146 3.994 1.00 98.88 91 TRP A O 1
ATOM 663 N N . PHE A 1 92 ? -6.680 5.143 2.916 1.00 98.81 92 PHE A N 1
ATOM 664 C CA . PHE A 1 92 ? -5.891 5.203 4.143 1.00 98.81 92 PHE A CA 1
ATOM 665 C C . PHE A 1 92 ? -6.181 6.464 4.972 1.00 98.81 92 PHE A C 1
ATOM 667 O O . PHE A 1 92 ? -6.213 6.403 6.204 1.00 98.81 92 PHE A O 1
ATOM 674 N N . LEU A 1 93 ? -6.455 7.602 4.327 1.00 98.75 93 LEU A N 1
ATOM 675 C CA . LEU A 1 93 ? -6.871 8.819 5.029 1.00 98.75 93 LEU A CA 1
ATOM 676 C C . LEU A 1 93 ? -8.256 8.667 5.672 1.00 98.75 93 LEU A C 1
ATOM 678 O O . LEU A 1 93 ? -8.434 9.084 6.820 1.00 98.75 93 LEU A O 1
ATOM 682 N N . VAL A 1 94 ? -9.205 8.029 4.979 1.00 98.75 94 VAL A N 1
ATOM 683 C CA . VAL A 1 94 ? -10.539 7.732 5.528 1.00 98.75 94 VAL A CA 1
ATOM 684 C C . VAL A 1 94 ? -10.428 6.798 6.733 1.00 98.75 94 VAL A C 1
ATOM 686 O O . VAL A 1 94 ? -10.943 7.121 7.802 1.00 98.75 94 VAL A O 1
ATOM 689 N N . LEU A 1 95 ? -9.671 5.701 6.625 1.00 98.44 95 LEU A N 1
ATOM 690 C CA . LEU A 1 95 ? -9.468 4.767 7.737 1.00 98.44 95 LEU A CA 1
ATOM 691 C C . LEU A 1 95 ? -8.786 5.439 8.932 1.00 98.44 95 LEU A C 1
ATOM 693 O O . LEU A 1 95 ? -9.176 5.199 10.070 1.00 98.44 95 LEU A O 1
ATOM 697 N N . LYS A 1 96 ? -7.805 6.325 8.716 1.00 98.25 96 LYS A N 1
ATOM 698 C CA . LYS A 1 96 ? -7.191 7.092 9.815 1.00 98.25 96 LYS A CA 1
ATOM 699 C C . LYS A 1 96 ? -8.197 8.003 10.518 1.00 98.25 96 LYS A C 1
ATOM 701 O O . LYS A 1 96 ? -8.127 8.141 11.742 1.00 98.25 96 LYS A O 1
ATOM 706 N N . LYS A 1 97 ? -9.103 8.630 9.764 1.00 98.38 97 LYS A N 1
ATOM 707 C CA . LYS A 1 97 ? -10.159 9.485 10.314 1.00 98.38 97 LYS A CA 1
ATOM 708 C C . LYS A 1 97 ? -11.132 8.668 11.163 1.00 98.38 97 LYS A C 1
ATOM 710 O O . LYS A 1 97 ? -11.348 9.019 12.322 1.00 98.38 97 LYS A O 1
ATOM 715 N N . GLU A 1 98 ? -11.644 7.560 10.633 1.00 98.06 98 GLU A N 1
ATOM 716 C CA . GLU A 1 98 ? -12.591 6.712 11.365 1.00 98.06 98 GLU A CA 1
ATOM 717 C C . GLU A 1 98 ? -11.927 5.990 12.546 1.00 98.06 98 GLU A C 1
ATOM 719 O O . GLU A 1 98 ? -12.518 5.914 13.619 1.00 98.06 98 GLU A O 1
ATOM 724 N N . ARG A 1 99 ? -10.649 5.593 12.438 1.00 97.50 99 ARG A N 1
ATOM 725 C CA . ARG A 1 99 ? -9.875 5.044 13.568 1.00 97.50 99 ARG A CA 1
ATOM 726 C C . ARG A 1 99 ? -9.832 6.027 14.730 1.00 97.50 99 ARG A C 1
ATOM 728 O O . ARG A 1 99 ? -10.044 5.639 15.875 1.00 97.50 99 ARG A O 1
ATOM 735 N N . ARG A 1 100 ? -9.555 7.303 14.437 1.00 97.50 100 ARG A N 1
ATOM 736 C CA . ARG A 1 100 ? -9.543 8.363 15.451 1.00 97.50 100 ARG A CA 1
ATOM 737 C C . ARG A 1 100 ? -10.930 8.559 16.057 1.00 97.50 100 ARG A C 1
ATOM 739 O O . ARG A 1 100 ? -11.030 8.707 17.268 1.00 97.50 100 ARG A O 1
ATOM 746 N N . ARG A 1 101 ? -11.980 8.549 15.233 1.00 96.12 101 ARG A N 1
ATOM 747 C CA . ARG A 1 101 ? -13.370 8.682 15.687 1.00 96.12 101 ARG A CA 1
ATOM 748 C C . ARG A 1 101 ? -13.790 7.541 16.617 1.00 96.12 101 ARG A C 1
ATOM 750 O O . ARG A 1 101 ? -14.497 7.791 17.583 1.00 96.12 101 ARG A O 1
ATOM 757 N N . ALA A 1 102 ? -13.323 6.326 16.343 1.00 93.81 102 ALA A N 1
ATOM 758 C CA . ALA A 1 102 ? -13.567 5.142 17.160 1.00 93.81 102 ALA A CA 1
ATOM 759 C C . ALA A 1 102 ? -12.670 5.051 18.411 1.00 93.81 102 ALA A C 1
ATOM 761 O O . ALA A 1 102 ? -12.809 4.112 19.185 1.00 93.81 102 ALA A O 1
ATOM 762 N N . GLY A 1 103 ? -11.730 5.985 18.610 1.00 92.69 103 GLY A N 1
ATOM 763 C CA . GLY A 1 103 ? -10.821 5.968 19.761 1.00 92.69 103 GLY A CA 1
ATOM 764 C C . GLY A 1 103 ? -9.793 4.831 19.750 1.00 92.69 103 GLY A C 1
ATOM 765 O O . GLY A 1 103 ? -9.154 4.592 20.766 1.00 92.69 103 GLY A O 1
ATOM 766 N N . ILE A 1 104 ? -9.601 4.145 18.620 1.00 92.00 104 ILE A N 1
ATOM 767 C CA . ILE A 1 104 ? -8.673 3.012 18.511 1.00 92.00 104 ILE A CA 1
ATOM 768 C C . ILE A 1 104 ? -7.235 3.532 18.578 1.00 92.00 104 ILE A C 1
ATOM 770 O O . ILE A 1 104 ? -6.834 4.382 17.766 1.00 92.00 104 ILE A O 1
ATOM 774 N N . THR A 1 105 ? -6.437 2.996 19.504 1.00 91.81 105 THR A N 1
ATOM 775 C CA . THR A 1 105 ? -5.038 3.411 19.716 1.00 91.81 105 THR A CA 1
ATOM 776 C C . THR A 1 105 ? -4.031 2.309 19.410 1.00 91.81 105 THR A C 1
ATOM 778 O O . THR A 1 105 ? -2.896 2.612 19.035 1.00 91.81 105 THR A O 1
ATOM 781 N N . GLU A 1 106 ? -4.473 1.059 19.415 1.00 88.31 106 GLU A N 1
ATOM 782 C CA . GLU A 1 106 ? -3.674 -0.147 19.280 1.00 88.31 106 GLU A CA 1
ATOM 783 C C . GLU A 1 106 ? -3.238 -0.416 17.832 1.00 88.31 106 GLU A C 1
ATOM 785 O O . GLU A 1 106 ? -3.930 -0.097 16.856 1.00 88.31 106 GLU A O 1
ATOM 790 N N . GLY A 1 107 ? -2.062 -1.033 17.698 1.00 90.00 107 GLY A N 1
ATOM 791 C CA . GLY A 1 107 ? -1.513 -1.500 16.427 1.00 90.00 107 GLY A CA 1
ATOM 792 C C . GLY A 1 107 ? -0.976 -0.401 15.505 1.00 90.00 107 GLY A C 1
ATOM 793 O O . GLY A 1 107 ? -1.367 0.766 15.559 1.00 90.00 107 GLY A O 1
ATOM 794 N N . ASN A 1 108 ? -0.049 -0.783 14.623 1.00 94.06 108 ASN A N 1
ATOM 795 C CA . ASN A 1 108 ? 0.496 0.123 13.618 1.00 94.06 108 ASN A CA 1
ATOM 796 C C . ASN A 1 108 ? -0.488 0.248 12.436 1.00 94.06 108 ASN A C 1
ATOM 798 O O . ASN A 1 108 ? -0.745 -0.754 11.766 1.00 94.06 108 ASN A O 1
ATOM 802 N N . PRO A 1 109 ? -1.004 1.452 12.114 1.00 95.50 109 PRO 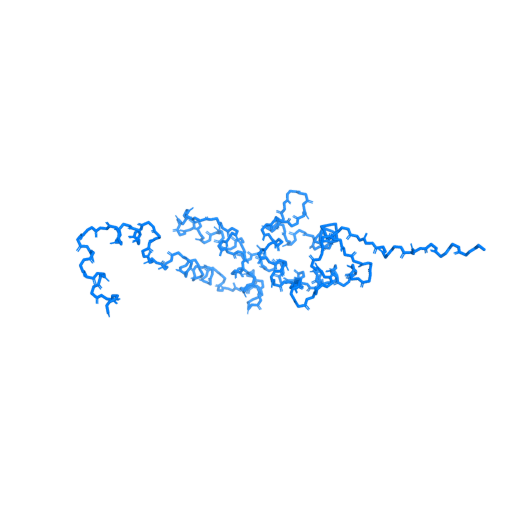A N 1
ATOM 803 C CA . PRO A 1 109 ? -1.978 1.621 11.035 1.00 95.50 109 PRO A CA 1
ATOM 804 C C . PRO A 1 109 ? -1.493 1.159 9.658 1.00 95.50 109 PRO A C 1
ATOM 806 O O . PRO A 1 109 ? -2.299 0.730 8.842 1.00 95.50 109 PRO A O 1
ATOM 809 N N . GLN A 1 110 ? -0.192 1.252 9.373 1.00 97.31 110 GLN A N 1
ATOM 810 C CA . GLN A 1 110 ? 0.343 0.817 8.084 1.00 97.31 110 GLN A CA 1
ATOM 811 C C . GLN A 1 110 ? 0.327 -0.712 7.981 1.00 97.31 110 GLN A C 1
ATOM 813 O O . GLN A 1 110 ? -0.112 -1.246 6.967 1.00 97.31 110 GLN A O 1
ATOM 818 N N . ASP A 1 111 ? 0.744 -1.403 9.047 1.00 96.56 111 ASP A N 1
ATOM 819 C CA . ASP A 1 111 ? 0.750 -2.871 9.099 1.00 96.56 111 ASP A CA 1
ATOM 820 C C . ASP A 1 111 ? -0.671 -3.448 9.039 1.00 96.56 111 ASP A C 1
ATOM 822 O O . ASP A 1 111 ? -0.898 -4.454 8.374 1.00 96.56 111 ASP A O 1
ATOM 826 N N . LEU A 1 112 ? -1.634 -2.788 9.689 1.00 96.31 112 LEU A N 1
ATOM 827 C CA . LEU A 1 112 ? -3.012 -3.270 9.759 1.00 96.31 112 LEU A CA 1
ATOM 828 C C . LEU A 1 112 ? -3.866 -2.904 8.538 1.00 96.31 112 LEU A C 1
ATOM 830 O O . LEU A 1 112 ? -4.757 -3.667 8.172 1.00 96.31 112 LEU A O 1
ATOM 834 N N . TYR A 1 113 ? -3.653 -1.735 7.923 1.00 98.00 113 TYR A N 1
ATOM 835 C CA . TYR A 1 113 ? -4.637 -1.183 6.984 1.00 98.00 113 TYR A CA 1
ATOM 836 C C . TYR A 1 113 ? -4.167 -1.076 5.540 1.00 98.00 113 TYR A C 1
ATOM 838 O O . TYR A 1 113 ? -5.021 -0.944 4.670 1.00 98.00 113 TYR A O 1
ATOM 846 N N . PHE A 1 114 ? -2.865 -1.124 5.234 1.00 98.62 114 PHE A N 1
ATOM 847 C CA . PHE A 1 114 ? -2.391 -0.896 3.859 1.00 98.62 114 PHE A CA 1
ATOM 848 C C . PHE A 1 114 ? -3.008 -1.863 2.845 1.00 98.62 114 PHE A C 1
ATOM 850 O O . PHE A 1 114 ? -3.507 -1.426 1.809 1.00 98.62 114 PHE A O 1
ATOM 857 N N . GLN A 1 115 ? -3.041 -3.159 3.160 1.00 98.44 115 GLN A N 1
ATOM 858 C CA . GLN A 1 115 ? -3.646 -4.157 2.274 1.00 98.44 115 GLN A CA 1
ATOM 859 C C . GLN A 1 115 ? -5.167 -4.000 2.189 1.00 98.44 115 GLN A C 1
ATOM 861 O O . GLN A 1 115 ? -5.715 -4.028 1.092 1.00 98.44 115 GLN A O 1
ATOM 866 N N . ARG A 1 116 ? -5.836 -3.697 3.309 1.00 98.44 116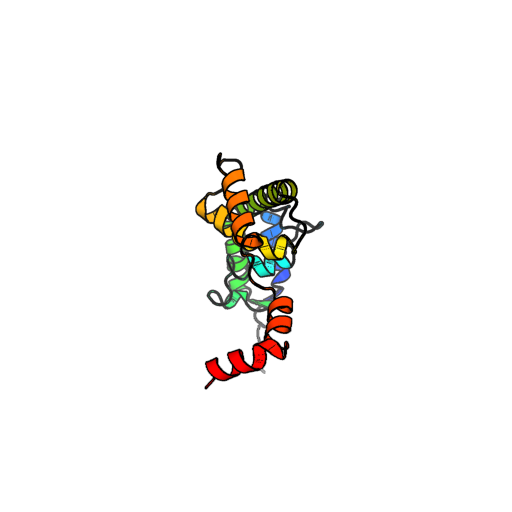 ARG A N 1
ATOM 867 C CA . ARG A 1 116 ? -7.280 -3.411 3.329 1.00 98.44 116 ARG A CA 1
ATOM 868 C C . ARG A 1 116 ? -7.651 -2.182 2.500 1.00 98.44 116 ARG A C 1
ATOM 870 O O . ARG A 1 116 ? -8.648 -2.190 1.792 1.00 98.44 116 ARG A O 1
ATOM 877 N N . CYS A 1 117 ? -6.826 -1.136 2.526 1.00 98.81 117 CYS A N 1
ATOM 878 C CA . CYS A 1 117 ? -7.023 0.045 1.685 1.00 98.81 117 CYS A CA 1
ATOM 879 C C . CYS A 1 117 ? -6.888 -0.295 0.197 1.00 98.81 117 CYS A C 1
ATOM 881 O O . CYS A 1 117 ? -7.620 0.262 -0.616 1.00 98.81 117 CYS A O 1
ATOM 883 N N . TYR A 1 118 ? -5.977 -1.204 -0.163 1.00 98.81 118 TYR A N 1
ATOM 884 C CA . TYR A 1 118 ? -5.821 -1.655 -1.546 1.00 98.81 118 TYR A CA 1
ATOM 885 C C . TYR A 1 118 ? -7.012 -2.507 -2.004 1.00 98.81 118 TYR A C 1
ATOM 887 O O . TYR A 1 118 ? -7.490 -2.351 -3.129 1.00 98.81 118 TYR A O 1
ATOM 895 N N . GLU A 1 119 ? -7.527 -3.374 -1.129 1.00 98.62 119 GLU A N 1
ATOM 896 C CA . GLU A 1 119 ? -8.758 -4.142 -1.360 1.00 98.62 119 GLU A CA 1
ATOM 897 C C . GLU A 1 119 ? -9.951 -3.206 -1.604 1.00 98.62 119 GLU A C 1
ATOM 899 O O . GLU A 1 119 ? -10.621 -3.327 -2.630 1.00 98.62 119 GLU A O 1
ATOM 904 N N . LEU A 1 120 ? -10.157 -2.214 -0.729 1.00 98.75 120 LEU A N 1
ATOM 905 C CA . LEU A 1 120 ? -11.206 -1.201 -0.881 1.00 98.75 120 LEU A CA 1
ATOM 906 C C . LEU A 1 120 ? -11.041 -0.387 -2.170 1.00 98.75 120 LEU A C 1
ATOM 908 O O . LEU A 1 120 ? -12.007 -0.205 -2.905 1.00 98.75 120 LEU A O 1
ATOM 912 N N . ALA A 1 121 ? -9.824 0.058 -2.489 1.00 98.75 121 ALA A N 1
ATOM 913 C CA . ALA A 1 121 ? -9.539 0.784 -3.724 1.00 98.75 121 ALA A CA 1
ATOM 914 C C . ALA A 1 121 ? -9.856 -0.045 -4.974 1.00 98.75 121 ALA A C 1
ATOM 916 O O . ALA A 1 121 ? -10.374 0.481 -5.956 1.00 98.75 121 ALA A O 1
ATOM 917 N N . THR A 1 122 ? -9.564 -1.344 -4.938 1.00 98.56 122 THR A N 1
ATOM 918 C CA . THR A 1 122 ? -9.841 -2.257 -6.052 1.00 98.56 122 THR A CA 1
ATOM 919 C C . THR A 1 122 ? -11.340 -2.518 -6.203 1.00 98.56 122 THR A C 1
ATOM 921 O O . THR A 1 122 ? -11.842 -2.553 -7.323 1.00 98.56 122 THR A O 1
ATOM 924 N N . ALA A 1 123 ? -12.059 -2.694 -5.091 1.00 98.25 123 ALA A N 1
ATOM 925 C CA . ALA A 1 123 ? -13.480 -3.038 -5.094 1.00 98.25 123 ALA A CA 1
ATOM 926 C C . ALA A 1 123 ? -14.410 -1.829 -5.297 1.00 98.25 123 ALA A C 1
ATOM 928 O O . ALA A 1 123 ? -15.493 -1.970 -5.863 1.00 98.25 123 ALA A O 1
ATOM 929 N N . HIS A 1 124 ? -14.007 -0.651 -4.818 1.00 98.19 124 HIS A N 1
ATOM 930 C CA . HIS A 1 124 ? -14.874 0.526 -4.705 1.00 98.19 124 HIS A CA 1
ATOM 931 C C . HIS A 1 124 ? -14.285 1.793 -5.334 1.00 98.19 124 HIS A C 1
ATOM 933 O O . HIS A 1 124 ? -14.964 2.815 -5.395 1.00 98.19 124 HIS A O 1
ATOM 939 N N . GLY A 1 125 ? -13.052 1.746 -5.841 1.00 98.25 125 GLY A N 1
ATOM 940 C CA . GLY A 1 125 ? -12.412 2.906 -6.449 1.00 98.25 125 GLY A CA 1
ATOM 941 C C . GLY A 1 125 ? -12.078 3.988 -5.423 1.00 98.25 125 GLY A C 1
ATOM 942 O O . GLY A 1 125 ? -11.669 3.699 -4.299 1.00 98.25 125 GLY A O 1
ATOM 943 N N . ASP A 1 126 ? -12.193 5.248 -5.835 1.00 98.38 126 ASP A N 1
ATOM 944 C CA . ASP A 1 126 ? -11.829 6.404 -5.018 1.00 98.38 126 ASP A CA 1
ATOM 945 C C . ASP A 1 126 ? -12.886 6.690 -3.933 1.00 98.38 126 ASP A C 1
ATOM 947 O O . ASP A 1 126 ? -14.038 6.977 -4.272 1.00 98.38 126 ASP A O 1
ATOM 951 N N . PRO A 1 127 ? -12.521 6.710 -2.637 1.00 98.56 127 PRO A N 1
ATOM 952 C CA . PRO A 1 127 ? -13.477 6.962 -1.561 1.00 98.56 127 PRO A CA 1
ATOM 953 C C . PRO A 1 127 ? -14.083 8.368 -1.591 1.00 98.56 127 PRO A C 1
ATOM 955 O O . PRO A 1 127 ? -15.097 8.606 -0.946 1.00 98.56 127 PRO A O 1
ATOM 958 N N . ARG A 1 128 ? -13.488 9.322 -2.319 1.00 96.69 128 ARG A N 1
ATOM 959 C CA . ARG A 1 128 ? -14.068 10.663 -2.509 1.00 96.69 128 ARG A CA 1
ATOM 960 C C . ARG A 1 128 ? -15.338 10.630 -3.358 1.00 96.69 128 ARG A C 1
ATOM 962 O O . ARG A 1 128 ? -16.106 11.586 -3.323 1.00 96.69 128 ARG A O 1
ATOM 969 N N . LEU A 1 129 ? -15.530 9.556 -4.122 1.00 97.00 129 LEU A N 1
ATOM 970 C CA . LEU A 1 129 ? -16.693 9.327 -4.973 1.00 97.00 129 LEU A CA 1
ATOM 971 C C . LEU A 1 129 ? -17.675 8.315 -4.359 1.00 97.00 129 LEU A C 1
ATOM 973 O O . LEU A 1 129 ? -18.777 8.163 -4.879 1.00 97.00 129 LEU A O 1
ATOM 977 N N . ASP A 1 130 ? -17.299 7.637 -3.269 1.00 96.31 130 ASP A N 1
ATOM 978 C CA . ASP A 1 130 ? -18.134 6.644 -2.589 1.00 96.31 130 ASP A CA 1
ATOM 979 C C . ASP A 1 130 ? -18.862 7.276 -1.381 1.00 96.31 130 ASP A C 1
ATOM 981 O O . ASP A 1 130 ? -18.225 7.576 -0.365 1.00 96.31 130 ASP A O 1
ATOM 985 N N . PRO A 1 131 ? -20.198 7.458 -1.430 1.00 96.12 131 PRO A N 1
ATOM 986 C CA . PRO A 1 131 ? -20.958 8.000 -0.302 1.00 96.12 131 PRO A CA 1
ATOM 987 C C . PRO A 1 131 ? -20.925 7.091 0.939 1.00 96.12 131 PRO A C 1
ATOM 989 O O . PRO A 1 131 ? -21.108 7.576 2.055 1.00 96.12 131 PRO A O 1
ATOM 992 N N . SER A 1 132 ? -20.644 5.795 0.769 1.00 97.94 132 SER A N 1
ATOM 993 C CA . SER A 1 132 ? -20.525 4.810 1.848 1.00 97.94 132 SER A CA 1
ATOM 994 C C . SER A 1 132 ? -19.089 4.658 2.366 1.00 97.94 132 SER A C 1
ATOM 996 O O . SER A 1 132 ? -18.821 3.760 3.166 1.00 97.94 132 SER A O 1
ATOM 998 N N . ALA A 1 133 ? -18.147 5.524 1.971 1.00 98.25 133 ALA A N 1
ATOM 999 C CA . ALA A 1 133 ? -16.736 5.352 2.321 1.00 98.25 133 ALA A CA 1
ATOM 1000 C C . ALA A 1 133 ? -16.468 5.297 3.834 1.00 98.25 133 ALA A C 1
ATOM 1002 O O . ALA A 1 133 ? -15.714 4.446 4.306 1.00 98.25 133 ALA A O 1
ATOM 1003 N N . ALA A 1 134 ? -17.099 6.176 4.616 1.00 98.12 134 ALA A N 1
ATOM 1004 C CA . ALA A 1 134 ? -16.925 6.184 6.069 1.00 98.12 134 ALA A CA 1
ATOM 1005 C C . ALA A 1 134 ? -17.478 4.906 6.724 1.00 98.12 134 ALA A C 1
ATOM 1007 O O . ALA A 1 134 ? -16.844 4.347 7.615 1.00 98.12 134 ALA A O 1
ATOM 1008 N N . GLU A 1 135 ? -18.626 4.419 6.251 1.00 98.00 135 GLU A N 1
ATOM 1009 C CA . GLU A 1 135 ? -19.248 3.187 6.743 1.00 98.00 135 GLU A CA 1
ATOM 1010 C C . GLU A 1 135 ? -18.376 1.963 6.440 1.00 98.00 135 GLU A C 1
ATOM 1012 O O . GLU A 1 135 ? -18.079 1.182 7.342 1.00 98.00 135 GLU A O 1
ATOM 1017 N N . ARG A 1 136 ? -17.873 1.837 5.205 1.00 98.38 136 ARG A N 1
ATOM 1018 C CA . ARG A 1 136 ? -16.952 0.753 4.821 1.00 98.38 136 ARG A CA 1
ATOM 1019 C C . ARG A 1 136 ? -15.670 0.781 5.645 1.00 98.38 136 ARG A C 1
ATOM 1021 O O . ARG A 1 136 ? -15.217 -0.258 6.118 1.00 98.38 136 ARG A O 1
ATOM 1028 N N . ALA A 1 137 ? -15.096 1.967 5.847 1.00 98.06 137 ALA A N 1
ATOM 1029 C CA . ALA A 1 137 ? -13.909 2.127 6.677 1.00 98.06 137 ALA A CA 1
ATOM 1030 C C . ALA A 1 137 ? -14.169 1.710 8.132 1.00 98.06 137 ALA A C 1
ATOM 1032 O O . ALA A 1 137 ? -13.342 1.017 8.722 1.00 98.06 137 ALA A O 1
ATOM 1033 N N . ALA A 1 138 ? -15.319 2.084 8.699 1.00 96.69 138 ALA A N 1
ATOM 1034 C CA . ALA A 1 138 ? -15.723 1.655 10.035 1.00 96.69 138 ALA A CA 1
ATOM 1035 C C . ALA A 1 138 ? -15.915 0.131 10.119 1.00 96.69 138 ALA A C 1
ATOM 1037 O O . ALA A 1 138 ? -15.449 -0.479 11.079 1.00 96.69 138 ALA A O 1
ATOM 1038 N N . GLY A 1 139 ? -16.514 -0.488 9.096 1.00 96.69 139 GLY A N 1
ATOM 1039 C CA . GLY A 1 139 ? -16.642 -1.944 8.983 1.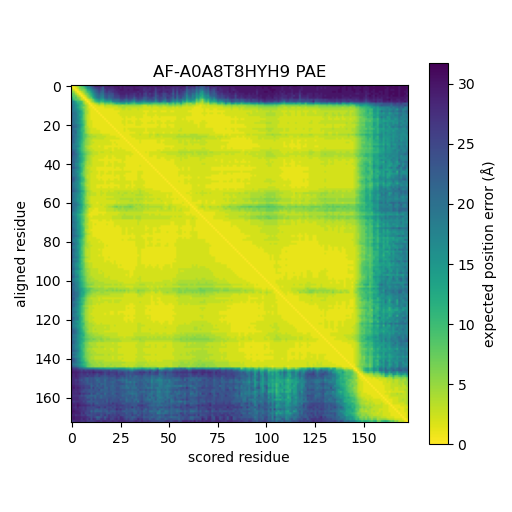00 96.69 139 GLY A CA 1
ATOM 1040 C C . GLY A 1 139 ? -15.286 -2.652 9.000 1.00 96.69 139 GLY A C 1
ATOM 1041 O O . GLY A 1 139 ? -15.064 -3.531 9.827 1.00 96.69 139 GLY A O 1
ATOM 1042 N N . VAL A 1 140 ? -14.329 -2.193 8.186 1.00 96.88 140 VAL A N 1
ATOM 1043 C CA . VAL A 1 140 ? -12.957 -2.734 8.187 1.00 96.88 140 VAL A CA 1
ATOM 1044 C C . VAL A 1 140 ? -12.283 -2.574 9.552 1.00 96.88 140 VAL A C 1
ATOM 1046 O O . VAL A 1 140 ? -11.596 -3.482 10.014 1.00 96.88 140 VAL A O 1
ATOM 1049 N N . LEU A 1 141 ? -12.463 -1.439 10.231 1.00 96.00 141 LEU A N 1
ATOM 1050 C CA . LEU A 1 141 ? -11.907 -1.248 11.574 1.00 96.00 141 LEU A CA 1
ATOM 1051 C C . LEU A 1 141 ? -12.535 -2.208 12.591 1.00 96.00 141 LEU A C 1
ATOM 1053 O O . LEU A 1 141 ? -11.809 -2.766 13.411 1.00 96.00 141 LEU A O 1
ATOM 1057 N N . ALA A 1 142 ? -13.846 -2.434 12.517 1.00 93.00 142 ALA A N 1
ATOM 1058 C CA . ALA A 1 142 ? -14.533 -3.411 13.353 1.00 93.00 142 ALA A CA 1
ATOM 1059 C C . ALA A 1 142 ? -14.061 -4.844 13.062 1.00 93.00 142 ALA A C 1
ATOM 1061 O O . ALA A 1 142 ? -13.897 -5.627 13.988 1.00 93.00 142 ALA A O 1
ATOM 1062 N N . GLU A 1 143 ? -13.761 -5.193 11.812 1.00 91.69 143 GLU A N 1
ATOM 1063 C CA . GLU A 1 143 ? -13.180 -6.499 11.479 1.00 91.69 143 GLU A CA 1
ATOM 1064 C C . GLU A 1 143 ? -11.754 -6.663 12.012 1.00 91.69 143 GLU A C 1
ATOM 1066 O O . GLU A 1 143 ? -11.395 -7.729 12.501 1.00 91.69 143 GLU A O 1
ATOM 1071 N N . VAL A 1 144 ? -10.924 -5.621 11.930 1.00 91.88 144 VAL A N 1
ATOM 1072 C CA . VAL A 1 144 ? -9.524 -5.691 12.375 1.00 91.88 144 VAL A CA 1
ATOM 1073 C C . VAL A 1 144 ? -9.411 -5.697 13.902 1.00 91.88 144 VAL A C 1
ATOM 1075 O O . VAL A 1 144 ? -8.564 -6.404 14.440 1.00 91.88 144 VAL A O 1
ATOM 1078 N N . HIS A 1 145 ? -10.244 -4.918 14.598 1.00 88.69 145 HIS A N 1
ATOM 1079 C CA . HIS A 1 145 ? -10.132 -4.699 16.050 1.00 88.69 145 HIS A CA 1
ATOM 1080 C C . HIS A 1 145 ? -11.230 -5.373 16.873 1.00 88.69 145 HIS A C 1
ATOM 1082 O O . HIS A 1 145 ? -11.053 -5.590 18.065 1.00 88.69 145 HIS A O 1
ATOM 1088 N N . GLY A 1 146 ? -12.364 -5.708 16.260 1.00 74.75 146 GLY A N 1
ATOM 1089 C CA . GLY A 1 146 ? -13.504 -6.356 16.917 1.00 74.75 146 GLY A CA 1
ATOM 1090 C C . GLY A 1 146 ? -13.385 -7.876 17.021 1.00 74.75 146 GLY A C 1
ATOM 1091 O O . GLY A 1 146 ? -14.213 -8.502 17.678 1.00 74.75 146 GLY A O 1
ATOM 1092 N N . GLN A 1 147 ? -12.348 -8.482 16.434 1.00 65.25 147 GLN A N 1
ATOM 1093 C CA . GLN A 1 147 ? -11.994 -9.886 16.666 1.00 65.25 147 GLN A CA 1
ATOM 1094 C C . GLN A 1 147 ? -11.271 -10.006 18.015 1.00 65.25 147 GLN A C 1
ATOM 1096 O O . GLN A 1 147 ? -10.069 -10.261 18.086 1.00 65.25 147 GLN A O 1
ATOM 1101 N N . GLY A 1 148 ? -12.012 -9.772 19.099 1.00 62.22 148 GLY A N 1
ATOM 1102 C CA . GLY A 1 148 ? -11.567 -9.998 20.470 1.00 62.22 148 GLY A CA 1
ATOM 1103 C C . GLY A 1 148 ? -11.443 -11.492 20.758 1.00 62.22 148 GLY A C 1
ATOM 1104 O O . GLY A 1 148 ? -12.292 -12.072 21.427 1.00 62.22 148 GLY A O 1
ATOM 1105 N N . GLY A 1 149 ? -10.410 -12.127 20.210 1.00 62.28 149 GLY A N 1
ATOM 1106 C CA . GLY A 1 149 ? -9.939 -13.431 20.661 1.00 62.28 149 GLY A CA 1
ATOM 1107 C C . GLY A 1 149 ? -8.951 -13.276 21.823 1.00 62.28 149 GLY A C 1
ATOM 1108 O O . GLY A 1 149 ? -8.365 -12.200 21.979 1.00 62.28 149 GLY A O 1
ATOM 1109 N N . PRO A 1 150 ? -8.729 -14.332 22.626 1.00 66.81 150 PRO A N 1
ATOM 1110 C CA . PRO A 1 150 ? -7.655 -14.324 23.608 1.00 66.81 150 PRO A CA 1
ATOM 1111 C C . PRO A 1 150 ? -6.333 -13.983 22.914 1.00 66.81 150 PRO A C 1
ATOM 1113 O O . PRO A 1 150 ? -5.983 -14.567 21.885 1.00 66.81 150 PRO A O 1
ATOM 1116 N N . THR A 1 151 ? -5.597 -13.020 23.464 1.00 75.06 151 THR A N 1
ATOM 1117 C CA . THR A 1 151 ? -4.261 -12.672 22.979 1.00 75.06 151 THR A CA 1
ATOM 1118 C C . THR A 1 151 ? -3.307 -13.857 23.154 1.00 75.06 151 THR A C 1
ATOM 1120 O O . THR A 1 151 ? -3.574 -14.794 23.903 1.00 75.06 151 THR A O 1
ATOM 1123 N N . VAL A 1 152 ? -2.126 -13.816 22.527 1.00 78.94 152 VAL A N 1
ATOM 1124 C CA . VAL A 1 152 ? -1.071 -14.816 22.799 1.00 78.94 152 VAL A CA 1
ATOM 1125 C C . VAL A 1 152 ? -0.682 -14.828 24.285 1.00 78.94 152 VAL A C 1
ATOM 1127 O O . VAL A 1 152 ? -0.305 -15.873 24.811 1.00 78.94 152 VAL A O 1
ATOM 1130 N N . ALA A 1 153 ? -0.787 -13.686 24.972 1.00 77.69 153 ALA A N 1
ATOM 1131 C CA . ALA A 1 153 ? -0.564 -13.601 26.410 1.00 77.69 153 ALA A CA 1
ATOM 1132 C C . ALA A 1 153 ? -1.687 -14.295 27.196 1.00 77.69 153 ALA A C 1
ATOM 1134 O O . ALA A 1 153 ? -1.378 -15.086 28.083 1.00 77.69 153 ALA A O 1
ATOM 1135 N N . ASP A 1 154 ? -2.951 -14.080 26.819 1.00 83.88 154 ASP A N 1
ATOM 1136 C CA . ASP A 1 154 ? -4.106 -14.762 27.422 1.00 83.88 154 ASP A CA 1
ATOM 1137 C C . ASP A 1 154 ? -4.038 -16.271 27.182 1.00 83.88 154 ASP A C 1
ATOM 1139 O O . ASP A 1 154 ? -4.259 -17.061 28.095 1.00 83.88 154 ASP A O 1
ATOM 1143 N N . LEU A 1 155 ? -3.642 -16.685 25.975 1.00 86.44 155 LEU A N 1
ATOM 1144 C CA . LEU A 1 155 ? -3.416 -18.086 25.641 1.00 86.44 155 LEU A CA 1
ATOM 1145 C C . LEU A 1 155 ? -2.280 -18.672 26.476 1.00 86.44 155 LEU A C 1
ATOM 1147 O O . LEU A 1 155 ? -2.440 -19.749 27.042 1.00 86.44 155 LEU A O 1
ATOM 1151 N N . ARG A 1 156 ? -1.141 -17.972 26.581 1.00 87.75 156 ARG A N 1
ATOM 1152 C CA . ARG A 1 156 ? -0.011 -18.411 27.407 1.00 87.75 156 ARG A CA 1
ATOM 1153 C C . ARG A 1 156 ? -0.451 -18.576 28.856 1.00 87.75 156 ARG A C 1
ATOM 1155 O O . ARG A 1 156 ? -0.193 -19.628 29.424 1.00 87.75 156 ARG A O 1
ATOM 1162 N N . ALA A 1 157 ? -1.132 -17.580 29.419 1.00 89.00 157 ALA A N 1
ATOM 1163 C CA . ALA A 1 157 ? -1.661 -17.647 30.774 1.00 89.00 157 ALA A CA 1
ATOM 1164 C C . ALA A 1 157 ? -2.576 -18.867 30.937 1.00 89.00 157 ALA A C 1
ATOM 1166 O O . ALA A 1 157 ? -2.351 -19.676 31.833 1.00 89.00 157 ALA A O 1
ATOM 1167 N N . HIS A 1 158 ? -3.515 -19.059 30.008 1.00 89.81 158 HIS A N 1
ATOM 1168 C CA . HIS A 1 158 ? -4.459 -20.170 30.022 1.00 89.81 158 HIS A CA 1
ATOM 1169 C C . HIS A 1 158 ? -3.774 -21.548 29.982 1.00 89.81 158 HIS A C 1
ATOM 1171 O O . HIS A 1 158 ? -4.138 -22.419 30.769 1.00 89.81 158 HIS A O 1
ATOM 1177 N N . VAL A 1 159 ? -2.765 -21.752 29.123 1.00 90.56 159 VAL A N 1
ATOM 1178 C CA . VAL A 1 159 ? -2.073 -23.053 28.997 1.00 90.56 159 VAL A CA 1
ATOM 1179 C C . VAL A 1 159 ? -1.053 -23.319 30.103 1.00 90.56 159 VAL A C 1
ATOM 1181 O O . VAL A 1 159 ? -0.735 -24.477 30.366 1.00 90.56 159 VAL A O 1
ATOM 1184 N N . THR A 1 160 ? -0.512 -22.273 30.735 1.00 90.19 160 THR A N 1
ATOM 1185 C CA . THR A 1 160 ? 0.436 -22.425 31.853 1.00 90.19 160 THR A CA 1
ATOM 1186 C C . THR A 1 160 ? -0.240 -22.501 33.216 1.00 90.19 160 THR A C 1
ATOM 1188 O O . THR A 1 160 ? 0.422 -22.860 34.187 1.00 90.19 160 THR A O 1
ATOM 1191 N N . ASP A 1 161 ? -1.530 -22.177 33.299 1.00 93.19 161 ASP A N 1
ATOM 1192 C CA . ASP A 1 161 ? -2.310 -22.292 34.526 1.00 93.19 161 ASP A CA 1
ATOM 1193 C C . ASP A 1 161 ? -2.458 -23.774 34.933 1.00 93.19 161 ASP A C 1
ATOM 1195 O O . ASP A 1 161 ? -3.078 -24.563 34.203 1.00 93.19 161 ASP A O 1
ATOM 1199 N N . PRO A 1 162 ? -1.923 -24.179 36.103 1.00 91.31 162 PRO A N 1
ATOM 1200 C CA . PRO A 1 162 ? -2.041 -25.546 36.598 1.00 91.31 162 PRO A CA 1
ATOM 1201 C C . PRO A 1 162 ? -3.491 -26.022 36.734 1.00 91.31 162 PRO A C 1
ATOM 1203 O O . PRO A 1 162 ? -3.740 -27.222 36.601 1.00 91.31 162 PRO A O 1
ATOM 1206 N N . ALA A 1 163 ? -4.446 -25.110 36.957 1.00 92.25 163 ALA A N 1
ATOM 1207 C CA . ALA A 1 163 ? -5.867 -25.436 37.059 1.00 92.25 163 ALA A CA 1
ATOM 1208 C C . ALA A 1 163 ? -6.448 -25.957 35.733 1.00 92.25 163 ALA A C 1
ATOM 1210 O O . ALA A 1 163 ? -7.341 -26.804 35.741 1.00 92.25 163 ALA A O 1
ATOM 1211 N N . ASN A 1 164 ? -5.894 -25.527 34.594 1.00 92.50 164 ASN A N 1
ATOM 1212 C CA . ASN A 1 164 ? -6.340 -25.952 33.265 1.00 92.50 164 ASN A CA 1
ATOM 1213 C C . ASN A 1 164 ? -5.608 -27.213 32.772 1.00 92.50 164 ASN A C 1
ATOM 1215 O O . ASN A 1 164 ? -6.068 -27.880 31.844 1.00 92.50 164 ASN A O 1
ATOM 1219 N N . ALA A 1 165 ? -4.487 -27.586 33.401 1.00 86.62 165 ALA A N 1
ATOM 1220 C CA . ALA A 1 165 ? -3.597 -28.643 32.920 1.00 86.62 165 ALA A CA 1
ATOM 1221 C C . ALA A 1 165 ? -4.268 -30.024 32.800 1.00 86.62 165 ALA A C 1
ATOM 1223 O O . ALA A 1 165 ? -3.974 -30.767 31.864 1.00 86.62 165 ALA A O 1
ATOM 1224 N N . ALA A 1 166 ? -5.168 -30.383 33.722 1.00 85.94 166 ALA A N 1
ATOM 1225 C CA . ALA A 1 166 ? -5.870 -31.668 33.679 1.00 85.94 166 ALA A CA 1
ATOM 1226 C C . ALA A 1 166 ? -6.844 -31.751 32.491 1.00 85.94 166 ALA A C 1
ATOM 1228 O O . ALA A 1 166 ? -6.836 -32.740 31.758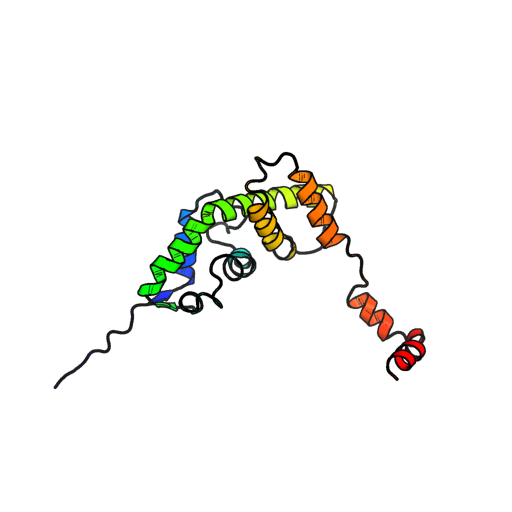 1.00 85.94 166 ALA A O 1
ATOM 1229 N N . GLY A 1 167 ? -7.626 -30.690 32.263 1.00 91.19 167 GLY A N 1
ATOM 1230 C CA . GLY A 1 167 ? -8.545 -30.600 31.127 1.00 91.19 167 GLY A CA 1
ATOM 1231 C C . GLY A 1 167 ? -7.809 -30.563 29.788 1.00 91.19 167 GLY A C 1
ATOM 1232 O O . GLY A 1 167 ? -8.173 -31.285 28.865 1.00 91.19 167 GLY A O 1
ATOM 1233 N N . LEU A 1 168 ? -6.713 -29.802 29.706 1.00 91.06 168 LEU A N 1
ATOM 1234 C CA . LEU A 1 168 ? -5.876 -29.734 28.505 1.00 91.06 168 LEU A CA 1
ATOM 1235 C C . LEU A 1 168 ? -5.227 -31.086 28.170 1.00 91.06 168 LEU A C 1
ATOM 1237 O O . LEU A 1 168 ? -5.191 -31.466 27.004 1.00 91.06 168 LEU A O 1
ATOM 1241 N N . ARG A 1 169 ? -4.752 -31.844 29.169 1.00 89.31 169 ARG A N 1
ATOM 1242 C CA . ARG A 1 169 ? -4.189 -33.191 28.951 1.00 89.31 169 ARG A CA 1
ATOM 1243 C C . ARG A 1 169 ? -5.229 -34.191 28.456 1.00 89.31 169 ARG A C 1
ATOM 1245 O O . ARG A 1 169 ? -4.898 -35.009 27.610 1.00 89.31 169 ARG A O 1
ATOM 1252 N N . ALA A 1 170 ? -6.462 -34.118 28.956 1.00 90.81 170 ALA A N 1
ATOM 1253 C CA . ALA A 1 170 ? -7.541 -35.005 28.524 1.00 90.81 170 ALA A CA 1
ATOM 1254 C C . ALA A 1 170 ? -7.936 -34.792 27.052 1.00 90.81 170 ALA A C 1
ATOM 1256 O O . ALA A 1 170 ? -8.341 -35.737 26.391 1.00 90.81 170 ALA A O 1
ATOM 1257 N N . LEU A 1 171 ? -7.788 -33.569 26.533 1.00 89.69 171 LEU A N 1
ATOM 1258 C CA . LEU A 1 171 ? -8.058 -33.237 25.128 1.00 89.69 171 LEU A CA 1
ATOM 1259 C C . LEU A 1 171 ? -6.941 -33.668 24.161 1.00 89.69 171 LEU A C 1
ATOM 1261 O O . LEU A 1 171 ? -7.150 -33.651 22.951 1.00 89.69 171 LEU A O 1
ATOM 1265 N N . LEU A 1 172 ? -5.756 -33.998 24.680 1.00 84.25 172 LEU A N 1
ATOM 1266 C CA . LEU A 1 172 ? -4.580 -34.405 23.901 1.00 84.25 172 LEU A CA 1
ATOM 1267 C C . LEU A 1 172 ? -4.325 -35.924 23.940 1.00 84.25 172 LEU A C 1
ATOM 1269 O O . LEU A 1 172 ? -3.344 -36.375 23.348 1.00 84.25 172 LEU A O 1
ATOM 1273 N N . ALA A 1 173 ? -5.154 -36.677 24.668 1.00 70.25 173 ALA A N 1
ATOM 1274 C CA . ALA A 1 173 ? -5.105 -38.135 24.781 1.00 70.25 173 ALA A CA 1
ATOM 1275 C C . ALA A 1 173 ? -5.960 -38.801 23.695 1.00 70.25 173 ALA A C 1
ATOM 1277 O O . ALA A 1 173 ? -5.526 -39.863 23.198 1.00 70.25 173 ALA A O 1
#

Foldseek 3Di:
DDPPPPPDQDWDFLQVLQQVLQVVLPPLLVLQADPVSHGDPLCCVPPCCVPQCVCVVVVQNVDRIHGPVCSVVSSVSSNVCSQLSSQLSQLLVLLVVLCVVVVPDDDDSSVQPSNVSSVCCVVPNHLVPPPCSNVVSNVSVCVRPVPPDQDPVSVVCQCPPPVCVVVVVVVVD